Protein AF-A0A4Q6C9E3-F1 (afdb_monomer_lite)

Foldseek 3Di:
DVVVVVVVVVVVVVLVVQQVPPPPPQPPPDDDPDPDDPPDPDPPPLAGLVNLLVCVLVVHDSVVRVVRHVSNDDPVSNVVSCCVRVPDDDDDD

Radius of gyration: 15.52 Å; chains: 1; bounding box: 41×41×35 Å

Sequence (93 aa):
EEEKGQQIANVANWQRARNALAPSGETSHSHMADADEVVEPEVHDGHGLGYLQQTARDRRNVFAALMEAVKTHSLGQISHALYDVGGEYRRNM

Secondary structure (DSSP, 8-state):
-HHHHHHHHHHHHHHHHHHTTSPTTTT-------TT---------S-HHHHHHHHHHTT--HHHHHHHHTTTS-HHHHHHHHHHHH---PPP-

pLDDT: mean 72.3, std 18.68, range [32.59, 93.94]

Structure (mmCIF, N/CA/C/O backbone):
data_AF-A0A4Q6C9E3-F1
#
_entry.id   AF-A0A4Q6C9E3-F1
#
loop_
_atom_site.group_PDB
_atom_site.id
_atom_site.type_symbol
_atom_site.label_atom_id
_atom_site.label_alt_id
_atom_site.label_comp_id
_atom_site.label_asym_id
_atom_site.label_entity_id
_atom_site.label_seq_id
_atom_site.pdbx_PDB_ins_code
_atom_site.Cartn_x
_atom_site.Cartn_y
_atom_site.Cartn_z
_atom_site.occupancy
_atom_site.B_iso_or_equiv
_atom_site.auth_seq_id
_atom_site.auth_comp_id
_atom_site.auth_asym_id
_atom_site.auth_atom_id
_atom_site.pdbx_PDB_model_num
ATOM 1 N N . GLU A 1 1 ? 24.496 9.421 -21.495 1.00 62.38 1 GLU A N 1
ATOM 2 C CA . GLU A 1 1 ? 23.226 8.709 -21.784 1.00 62.38 1 GLU A CA 1
ATOM 3 C C . GLU A 1 1 ? 23.309 7.216 -21.469 1.00 62.38 1 GLU A C 1
ATOM 5 O O . GLU A 1 1 ? 22.375 6.702 -20.863 1.00 62.38 1 GLU A O 1
ATOM 10 N N . GLU A 1 2 ? 24.430 6.547 -21.763 1.00 75.31 2 GLU A N 1
ATOM 11 C CA . GLU A 1 2 ? 24.653 5.122 -21.443 1.00 75.31 2 GLU A CA 1
ATOM 12 C C . GLU A 1 2 ? 24.492 4.772 -19.952 1.00 75.31 2 GLU A C 1
ATOM 14 O O . GLU A 1 2 ? 23.790 3.818 -19.630 1.00 75.31 2 GLU A O 1
ATOM 19 N N . GLU A 1 3 ? 25.033 5.575 -19.025 1.00 78.69 3 GLU A N 1
ATOM 20 C CA . GLU A 1 3 ? 24.866 5.347 -17.574 1.00 78.69 3 GLU A CA 1
ATOM 21 C C . GLU A 1 3 ? 23.401 5.352 -17.121 1.00 78.69 3 GLU A C 1
ATOM 23 O O . GLU A 1 3 ? 22.996 4.555 -16.273 1.00 78.69 3 GLU A O 1
ATOM 28 N N . LYS A 1 4 ? 22.583 6.233 -17.706 1.00 78.19 4 LYS A N 1
ATOM 29 C CA . LYS A 1 4 ? 21.157 6.332 -17.381 1.00 78.19 4 LYS A CA 1
ATOM 30 C C . LYS A 1 4 ? 20.404 5.107 -17.908 1.00 78.19 4 LYS A C 1
ATOM 32 O O . LYS A 1 4 ? 19.557 4.565 -17.203 1.00 78.19 4 LYS A O 1
ATOM 37 N N . GLY A 1 5 ? 20.762 4.630 -19.105 1.00 85.88 5 GLY A N 1
ATOM 38 C CA . GLY A 1 5 ? 20.269 3.364 -19.656 1.00 85.88 5 GLY A CA 1
ATOM 39 C C . GLY A 1 5 ? 20.641 2.163 -18.781 1.00 85.88 5 GLY A C 1
ATOM 40 O O . GLY A 1 5 ? 19.790 1.323 -18.490 1.00 85.88 5 GLY A O 1
ATOM 41 N N . GLN A 1 6 ? 21.876 2.133 -18.274 1.00 83.81 6 GLN A N 1
ATOM 42 C CA . GLN A 1 6 ? 22.349 1.087 -17.368 1.00 83.81 6 GLN A CA 1
ATOM 43 C C . GLN A 1 6 ? 21.600 1.102 -16.028 1.00 83.81 6 GLN A C 1
ATOM 45 O O . GLN A 1 6 ? 21.210 0.048 -15.526 1.00 83.81 6 GLN A O 1
ATOM 50 N N . GLN A 1 7 ? 21.337 2.284 -15.460 1.00 76.81 7 GLN A N 1
ATOM 51 C CA . GLN A 1 7 ? 20.526 2.416 -14.246 1.00 76.81 7 GLN A CA 1
ATOM 52 C C . GLN A 1 7 ? 19.098 1.897 -14.442 1.00 76.81 7 GLN A C 1
ATOM 54 O O . GLN A 1 7 ? 18.601 1.158 -13.593 1.00 76.81 7 GLN A O 1
ATOM 59 N N . ILE A 1 8 ? 18.456 2.223 -15.567 1.00 79.56 8 ILE A N 1
ATOM 60 C CA . ILE A 1 8 ? 17.107 1.735 -15.887 1.00 79.56 8 ILE A CA 1
ATOM 61 C C . ILE A 1 8 ? 17.098 0.204 -16.000 1.00 79.56 8 ILE A C 1
ATOM 63 O O . ILE A 1 8 ? 16.236 -0.451 -15.412 1.00 79.56 8 ILE A O 1
ATOM 67 N N . ALA A 1 9 ? 18.080 -0.379 -16.692 1.00 85.19 9 ALA A N 1
ATOM 68 C CA . ALA A 1 9 ? 18.201 -1.829 -16.829 1.00 85.19 9 ALA A CA 1
ATOM 69 C C . ALA A 1 9 ? 18.416 -2.530 -15.476 1.00 85.19 9 ALA A C 1
ATOM 71 O O . ALA A 1 9 ? 17.807 -3.568 -15.208 1.00 85.19 9 ALA A O 1
ATOM 72 N N . ASN A 1 10 ? 19.228 -1.938 -14.595 1.00 82.88 10 ASN A N 1
ATOM 73 C CA . ASN A 1 10 ? 19.473 -2.464 -13.253 1.00 82.88 10 ASN A CA 1
ATOM 74 C C . ASN A 1 10 ? 18.191 -2.467 -12.405 1.00 82.88 10 ASN A C 1
ATOM 76 O O . ASN A 1 10 ? 17.884 -3.470 -11.760 1.00 82.88 10 ASN A O 1
ATOM 80 N N . VAL A 1 11 ? 17.412 -1.380 -12.447 1.00 73.50 11 VAL A N 1
ATOM 81 C CA . VAL A 1 11 ? 16.125 -1.286 -11.739 1.00 73.50 11 VAL A CA 1
ATOM 82 C C . VAL A 1 11 ? 15.127 -2.305 -12.288 1.00 73.50 11 VAL A C 1
ATOM 84 O O . VAL A 1 11 ? 14.491 -3.009 -11.506 1.00 73.50 11 VAL A O 1
ATOM 87 N N . ALA A 1 12 ? 15.026 -2.441 -13.612 1.00 74.69 12 ALA A N 1
ATOM 88 C CA . ALA A 1 12 ? 14.121 -3.399 -14.243 1.00 74.69 12 ALA A CA 1
ATOM 89 C C . ALA A 1 12 ? 14.469 -4.853 -13.879 1.00 74.69 12 ALA A C 1
ATOM 91 O O . ALA A 1 12 ? 13.576 -5.647 -13.584 1.00 74.69 12 ALA A O 1
ATOM 92 N N . ASN A 1 13 ? 15.757 -5.205 -13.850 1.00 81.75 13 ASN A N 1
ATOM 93 C CA . ASN A 1 13 ? 16.201 -6.537 -13.435 1.00 81.75 13 ASN A CA 1
ATOM 94 C C . ASN A 1 13 ? 15.916 -6.803 -11.954 1.00 81.75 13 ASN A C 1
ATOM 96 O O . ASN A 1 13 ? 15.437 -7.884 -11.613 1.00 81.75 13 ASN A O 1
ATOM 100 N N . TRP A 1 14 ? 16.153 -5.818 -11.084 1.00 73.56 14 TRP A N 1
ATOM 101 C CA . TRP A 1 14 ? 15.832 -5.927 -9.662 1.00 73.56 14 TRP A CA 1
ATOM 102 C C . TRP A 1 14 ? 14.327 -6.115 -9.430 1.00 73.56 14 TRP A C 1
ATOM 104 O O . TRP A 1 14 ? 13.922 -7.015 -8.694 1.00 73.56 14 TRP A O 1
ATOM 114 N N . GLN A 1 15 ? 13.493 -5.328 -10.118 1.00 65.31 15 GLN A N 1
ATOM 115 C CA . GLN A 1 15 ? 12.037 -5.468 -10.070 1.00 65.31 15 GLN A CA 1
ATOM 116 C C . GLN A 1 15 ? 11.595 -6.857 -10.533 1.00 65.31 15 GLN A C 1
ATOM 118 O O . GLN A 1 15 ? 10.772 -7.481 -9.872 1.00 65.31 15 GLN A O 1
ATOM 123 N N . ARG A 1 16 ? 12.166 -7.372 -11.628 1.00 69.19 16 ARG A N 1
ATOM 124 C CA . ARG A 1 16 ? 11.812 -8.686 -12.181 1.00 69.19 16 ARG A CA 1
ATOM 125 C C . ARG A 1 16 ? 12.198 -9.832 -11.241 1.00 69.19 16 ARG A C 1
ATOM 127 O O . ARG A 1 16 ? 11.391 -10.728 -11.030 1.00 69.19 16 ARG A O 1
ATOM 134 N N . ALA A 1 17 ? 13.391 -9.779 -10.646 1.00 71.19 17 ALA A N 1
ATOM 135 C CA . ALA A 1 17 ? 13.856 -10.786 -9.691 1.00 71.19 17 ALA A CA 1
ATOM 136 C C . ALA A 1 17 ? 13.018 -10.801 -8.404 1.00 71.19 17 ALA A C 1
ATOM 138 O O . ALA A 1 17 ? 12.701 -11.868 -7.887 1.00 71.19 17 ALA A O 1
ATOM 139 N N . ARG A 1 18 ? 12.621 -9.623 -7.910 1.00 64.94 18 ARG A N 1
ATOM 140 C CA . ARG A 1 18 ? 11.769 -9.504 -6.723 1.00 64.94 18 ARG A CA 1
ATOM 141 C C . ARG A 1 18 ? 10.328 -9.935 -7.006 1.00 64.94 18 ARG A C 1
ATOM 143 O O . ARG A 1 18 ? 9.749 -10.682 -6.229 1.00 64.94 18 ARG A O 1
ATOM 150 N N . ASN A 1 19 ? 9.756 -9.484 -8.120 1.00 63.03 19 ASN A N 1
ATOM 151 C CA . ASN A 1 19 ? 8.365 -9.770 -8.473 1.00 63.03 19 ASN A CA 1
ATOM 152 C C . ASN A 1 19 ? 8.149 -11.232 -8.899 1.00 63.03 19 ASN A C 1
ATOM 154 O O . ASN A 1 19 ? 7.018 -11.695 -8.862 1.00 63.03 19 ASN A O 1
ATOM 158 N N . ALA A 1 20 ? 9.203 -11.977 -9.257 1.00 62.72 20 ALA A N 1
ATOM 159 C CA . ALA A 1 20 ? 9.111 -13.413 -9.540 1.00 62.72 20 ALA A CA 1
ATOM 160 C C . ALA A 1 20 ? 8.706 -14.260 -8.315 1.00 62.72 20 ALA A C 1
ATOM 162 O O . ALA A 1 20 ? 8.257 -15.389 -8.481 1.00 62.72 20 ALA A O 1
ATOM 163 N N . LEU A 1 21 ? 8.872 -13.725 -7.100 1.00 58.81 21 LEU A N 1
ATOM 164 C CA . LEU A 1 21 ? 8.439 -14.354 -5.846 1.00 58.81 21 LEU A CA 1
ATOM 165 C C . LEU A 1 21 ? 6.993 -14.002 -5.469 1.00 58.81 21 LEU A C 1
ATOM 167 O O . LEU A 1 21 ? 6.467 -14.566 -4.513 1.00 58.81 21 LEU A O 1
ATOM 171 N N . ALA A 1 22 ? 6.364 -13.061 -6.177 1.00 54.38 22 ALA A N 1
ATOM 172 C CA . ALA A 1 22 ? 4.976 -12.701 -5.939 1.00 54.38 22 ALA A CA 1
ATOM 173 C C . ALA A 1 22 ? 4.041 -13.706 -6.646 1.00 54.38 22 ALA A C 1
ATOM 175 O O . ALA A 1 22 ? 4.323 -14.078 -7.791 1.00 54.38 22 ALA A O 1
ATOM 176 N N . PRO A 1 23 ? 2.935 -14.134 -6.010 1.00 54.72 23 PRO A N 1
ATOM 177 C CA . PRO A 1 23 ? 1.910 -14.953 -6.651 1.00 54.72 23 PRO A CA 1
ATOM 178 C C . PRO A 1 23 ? 1.435 -14.334 -7.973 1.00 54.72 23 PRO A C 1
ATOM 180 O O . PRO A 1 23 ? 1.351 -13.109 -8.119 1.00 54.72 23 PRO A O 1
ATOM 183 N N . SER A 1 24 ? 1.128 -15.180 -8.959 1.00 49.31 24 SER A N 1
ATOM 184 C CA . SER A 1 24 ? 0.598 -14.737 -10.252 1.00 49.31 24 SER A CA 1
ATOM 185 C C . SER A 1 24 ? -0.704 -13.956 -10.049 1.00 49.31 24 SER A C 1
ATOM 187 O O . SER A 1 24 ? -1.678 -14.530 -9.578 1.00 49.31 24 SER A O 1
ATOM 189 N N . GLY A 1 25 ? -0.713 -12.670 -10.413 1.00 54.06 25 GLY A N 1
ATOM 190 C CA . GLY A 1 25 ? -1.866 -11.772 -10.258 1.00 54.06 25 GLY A CA 1
ATOM 191 C C . GLY A 1 25 ? -1.566 -10.527 -9.417 1.00 54.06 25 GLY A C 1
ATOM 192 O O . GLY A 1 25 ? -1.957 -9.433 -9.804 1.00 54.06 25 GLY A O 1
ATOM 193 N N . GLU A 1 26 ? -0.755 -10.637 -8.359 1.00 52.44 26 GLU A N 1
ATOM 194 C CA . GLU A 1 26 ? -0.550 -9.529 -7.400 1.00 52.44 26 GLU A CA 1
ATOM 195 C C . GLU A 1 26 ? 0.279 -8.360 -7.959 1.00 52.44 26 GLU A C 1
ATOM 197 O O . GLU A 1 26 ? 0.133 -7.205 -7.558 1.00 52.44 26 GLU A O 1
ATOM 202 N N . THR A 1 27 ? 1.174 -8.638 -8.910 1.00 49.66 27 THR A N 1
ATOM 203 C CA . THR A 1 27 ? 2.098 -7.629 -9.461 1.00 49.66 27 THR A CA 1
ATOM 204 C C . THR A 1 27 ? 1.604 -6.972 -10.749 1.00 49.66 27 THR A C 1
ATOM 206 O O . THR A 1 27 ? 2.270 -6.064 -11.247 1.00 49.66 27 THR A O 1
ATOM 209 N N . SER A 1 28 ? 0.441 -7.388 -11.268 1.00 50.56 28 SER A N 1
ATOM 210 C CA . SER A 1 28 ? -0.150 -6.867 -12.511 1.00 50.56 28 SER A CA 1
ATOM 211 C C . SER A 1 28 ? -1.012 -5.617 -12.330 1.00 50.56 28 SER A C 1
ATOM 213 O O . SER A 1 28 ? -1.610 -5.161 -13.299 1.00 50.56 28 SER A O 1
ATOM 215 N N . HIS A 1 29 ? -1.033 -4.997 -11.146 1.00 46.78 29 HIS A N 1
ATOM 216 C CA . HIS A 1 29 ? -1.650 -3.678 -10.972 1.00 46.78 29 HIS A CA 1
ATOM 217 C C . HIS A 1 29 ? -0.792 -2.572 -11.618 1.00 46.78 29 HIS A C 1
ATOM 219 O O . HIS A 1 29 ? -0.222 -1.702 -10.958 1.00 46.78 29 HIS A O 1
ATOM 225 N N . SER A 1 30 ? -0.667 -2.618 -12.943 1.00 38.41 30 SER A N 1
ATOM 226 C CA . SER A 1 30 ? -0.367 -1.465 -13.773 1.00 38.41 30 SER A CA 1
ATOM 227 C C . SER A 1 30 ? -1.654 -0.668 -13.939 1.00 38.41 30 SER A C 1
ATOM 229 O O . SER A 1 30 ? -2.539 -1.100 -14.663 1.00 38.41 30 SER A O 1
ATOM 231 N N . HIS A 1 31 ? -1.726 0.480 -13.264 1.00 37.50 31 HIS A N 1
ATOM 232 C CA . HIS A 1 31 ? -2.566 1.624 -13.632 1.00 37.50 31 HIS A CA 1
ATOM 233 C C . HIS A 1 31 ? -3.990 1.266 -14.109 1.00 37.50 31 HIS A C 1
ATOM 235 O O . HIS A 1 31 ? -4.270 1.282 -15.304 1.00 37.50 31 HIS A O 1
ATOM 241 N N . MET A 1 32 ? -4.908 1.015 -13.175 1.00 35.78 32 MET A N 1
ATOM 242 C CA . MET A 1 32 ? -6.339 1.173 -13.448 1.00 35.78 32 MET A CA 1
ATOM 243 C C . MET A 1 32 ? -6.863 2.245 -12.499 1.00 35.78 32 MET A C 1
ATOM 245 O O . MET A 1 32 ? -7.055 2.015 -11.312 1.00 35.78 32 MET A O 1
ATOM 249 N N . ALA A 1 33 ? -6.986 3.458 -13.035 1.00 34.50 33 ALA A N 1
ATOM 250 C CA . ALA A 1 33 ? -7.573 4.615 -12.373 1.00 34.50 33 ALA A CA 1
ATOM 251 C C . ALA A 1 33 ? -9.100 4.627 -12.562 1.00 34.50 33 ALA A C 1
ATOM 253 O O . ALA A 1 33 ? -9.681 5.684 -12.797 1.00 34.50 33 ALA A O 1
ATOM 254 N N . ASP A 1 34 ? -9.739 3.460 -12.489 1.00 32.59 34 ASP A N 1
ATOM 255 C CA . ASP A 1 34 ? -11.188 3.339 -12.598 1.00 32.59 34 ASP A CA 1
ATOM 256 C C . ASP A 1 34 ? -11.750 3.012 -11.217 1.00 32.59 34 ASP A C 1
ATOM 258 O O . ASP A 1 34 ? -11.657 1.902 -10.701 1.00 32.59 34 ASP A O 1
ATOM 262 N N . ALA A 1 35 ? -12.298 4.051 -10.592 1.00 41.34 35 ALA A N 1
ATOM 263 C CA . ALA A 1 35 ? -12.823 4.065 -9.233 1.00 41.34 35 ALA A CA 1
ATOM 264 C C . ALA A 1 35 ? -14.141 3.279 -9.052 1.00 41.34 35 ALA A C 1
ATOM 266 O O . ALA A 1 35 ? -14.863 3.548 -8.094 1.00 41.34 35 ALA A O 1
ATOM 267 N N . ASP A 1 36 ? -14.474 2.348 -9.952 1.00 40.16 36 ASP A N 1
ATOM 268 C CA . ASP A 1 36 ? -15.797 1.706 -9.992 1.00 40.16 36 ASP A CA 1
ATOM 269 C C . ASP A 1 36 ? -15.768 0.192 -10.262 1.00 40.16 36 ASP A C 1
ATOM 271 O O . ASP A 1 36 ? -16.798 -0.418 -10.542 1.00 40.16 36 ASP A O 1
ATOM 275 N N . GLU A 1 37 ? -14.605 -0.455 -10.150 1.00 41.28 37 GLU A N 1
ATOM 276 C CA . GLU A 1 37 ? -14.562 -1.915 -10.174 1.00 41.28 37 GLU A CA 1
ATOM 277 C C . GLU A 1 37 ? -14.937 -2.455 -8.788 1.00 41.28 37 GLU A C 1
ATOM 279 O O . GLU A 1 37 ? -14.236 -2.242 -7.794 1.00 41.28 37 GLU A O 1
ATOM 284 N N . VAL A 1 38 ? -16.085 -3.134 -8.709 1.00 40.47 38 VAL A N 1
ATOM 285 C CA . VAL A 1 38 ? -16.460 -3.943 -7.546 1.00 40.47 38 VAL A CA 1
ATOM 286 C C . VAL A 1 38 ? -15.407 -5.038 -7.431 1.00 40.47 38 VAL A C 1
ATOM 288 O O . VAL A 1 38 ? -15.481 -6.057 -8.113 1.00 40.47 38 VAL A O 1
ATOM 291 N N . VAL A 1 39 ? -14.397 -4.795 -6.597 1.00 46.50 39 VAL A N 1
ATOM 292 C CA . VAL A 1 39 ? -13.420 -5.806 -6.204 1.00 46.50 39 VAL A CA 1
ATOM 293 C C . VAL A 1 39 ? -14.204 -6.858 -5.425 1.00 46.50 39 VAL A C 1
ATOM 295 O O . VAL A 1 39 ? -14.483 -6.693 -4.236 1.00 46.50 39 VAL A O 1
ATOM 298 N N . GLU A 1 40 ? -14.644 -7.904 -6.128 1.00 37.03 40 GLU A N 1
ATOM 299 C CA . GLU A 1 40 ? -15.072 -9.161 -5.518 1.00 37.03 40 GLU A CA 1
ATOM 300 C C . GLU A 1 40 ? -14.031 -9.511 -4.446 1.00 37.03 40 GLU A C 1
ATOM 302 O O . GLU A 1 40 ? -12.835 -9.359 -4.710 1.00 37.03 40 GLU A O 1
ATOM 307 N N . PRO A 1 41 ? -14.437 -9.905 -3.226 1.00 42.12 41 PRO A N 1
ATOM 308 C CA . PRO A 1 41 ? -13.501 -10.166 -2.148 1.00 42.12 41 PRO A CA 1
ATOM 309 C C . PRO A 1 41 ? -12.717 -11.433 -2.488 1.00 42.12 41 PRO A C 1
ATOM 311 O O . PRO A 1 41 ? -13.055 -12.533 -2.050 1.00 42.12 41 PRO A O 1
ATOM 314 N N . GLU A 1 42 ? -11.667 -11.283 -3.291 1.00 44.19 42 GLU A N 1
ATOM 315 C CA . GLU A 1 42 ? -10.636 -12.287 -3.413 1.00 44.19 42 GLU A CA 1
ATOM 316 C C . GLU A 1 42 ? -10.134 -12.543 -1.999 1.00 44.19 42 GLU A C 1
ATOM 318 O O . GLU A 1 42 ? -9.838 -11.622 -1.230 1.00 44.19 42 GLU A O 1
ATOM 323 N N . VAL A 1 43 ? -10.141 -13.816 -1.620 1.00 42.84 43 VAL A N 1
ATOM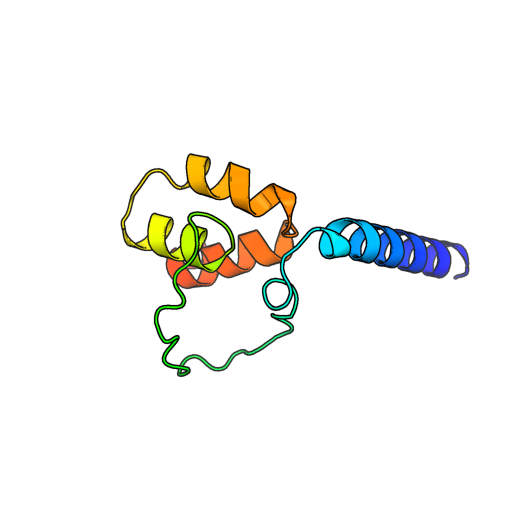 324 C CA . VAL A 1 43 ? -9.667 -14.268 -0.321 1.00 42.84 43 VAL A CA 1
ATOM 325 C C . VAL A 1 43 ? -8.181 -13.931 -0.273 1.00 42.84 43 VAL A C 1
ATOM 327 O O . VAL A 1 43 ? -7.344 -14.680 -0.755 1.00 42.84 43 VAL A O 1
ATOM 330 N N . HIS A 1 44 ? -7.846 -12.746 0.234 1.00 51.38 44 HIS A N 1
ATOM 331 C CA . HIS A 1 44 ? -6.463 -12.383 0.465 1.00 51.38 44 HIS A CA 1
ATOM 332 C C . HIS A 1 44 ? -6.004 -13.230 1.645 1.00 51.38 44 HIS A C 1
ATOM 334 O O . HIS A 1 44 ? -6.477 -13.048 2.770 1.00 51.38 44 HIS A O 1
ATOM 340 N N . ASP A 1 45 ? -5.097 -14.161 1.378 1.00 49.94 45 ASP A N 1
ATOM 341 C CA . ASP A 1 45 ? -4.507 -15.150 2.285 1.00 49.94 45 ASP A CA 1
ATOM 342 C C . ASP A 1 45 ? -3.643 -14.510 3.408 1.00 49.94 45 ASP A C 1
ATOM 344 O O . ASP A 1 45 ? -2.556 -14.978 3.755 1.00 49.94 45 ASP A O 1
ATOM 348 N N . GLY A 1 46 ? -4.075 -13.375 3.966 1.00 58.00 46 GLY A N 1
ATOM 349 C CA . GLY A 1 46 ? -3.353 -12.586 4.963 1.00 58.00 46 GLY A CA 1
ATOM 350 C C . GLY A 1 46 ? -2.144 -11.821 4.417 1.00 58.00 46 GLY A C 1
ATOM 351 O O . GLY A 1 46 ? -1.366 -11.288 5.207 1.00 58.00 46 GLY A O 1
ATOM 352 N N . HIS A 1 47 ? -1.971 -11.761 3.095 1.00 63.06 47 HIS A N 1
ATOM 353 C CA . HIS A 1 47 ? -0.855 -11.091 2.428 1.00 63.06 47 HIS A CA 1
ATOM 354 C C . HIS A 1 47 ? -1.315 -10.247 1.226 1.00 63.06 47 HIS A C 1
ATOM 356 O O . HIS A 1 47 ? -2.458 -10.341 0.785 1.00 63.06 47 HIS A O 1
ATOM 362 N N . GLY A 1 48 ? -0.436 -9.361 0.745 1.00 80.75 48 GLY A N 1
ATOM 363 C CA . GLY A 1 48 ? -0.684 -8.515 -0.430 1.00 80.75 48 GLY A CA 1
ATOM 364 C C . GLY A 1 48 ? -1.286 -7.129 -0.146 1.00 80.75 48 GLY A C 1
ATOM 365 O O . GLY A 1 48 ? -1.574 -6.762 0.998 1.00 80.75 48 GLY A O 1
ATOM 366 N N . LEU A 1 49 ? -1.447 -6.322 -1.205 1.00 87.19 49 LEU A N 1
ATOM 367 C CA . LEU A 1 49 ? -1.959 -4.944 -1.099 1.00 87.19 49 LEU A CA 1
ATOM 368 C C . LEU A 1 49 ? -3.424 -4.892 -0.659 1.00 87.19 49 LEU A C 1
ATOM 370 O O . LEU A 1 49 ? -3.768 -4.028 0.143 1.00 87.19 49 LEU A O 1
ATOM 374 N N . GLY A 1 50 ? -4.265 -5.824 -1.117 1.00 85.19 50 GLY A N 1
ATOM 375 C CA . GLY A 1 50 ? -5.675 -5.883 -0.721 1.00 85.19 50 GLY A CA 1
ATOM 376 C C . GLY A 1 50 ? -5.853 -6.143 0.779 1.00 85.19 50 GLY A C 1
ATOM 377 O O . GLY A 1 50 ? -6.603 -5.436 1.455 1.00 85.19 50 GLY A O 1
ATOM 378 N N . TYR A 1 51 ? -5.066 -7.063 1.352 1.00 87.06 51 TYR A N 1
ATOM 379 C CA . TYR A 1 51 ? -5.039 -7.284 2.801 1.00 87.06 51 TYR A CA 1
ATOM 380 C C . TYR A 1 51 ? -4.545 -6.053 3.577 1.00 87.06 51 TYR A C 1
ATOM 382 O O . TYR A 1 51 ? -5.122 -5.692 4.608 1.00 87.06 51 TYR A O 1
ATOM 390 N N . LEU A 1 52 ? 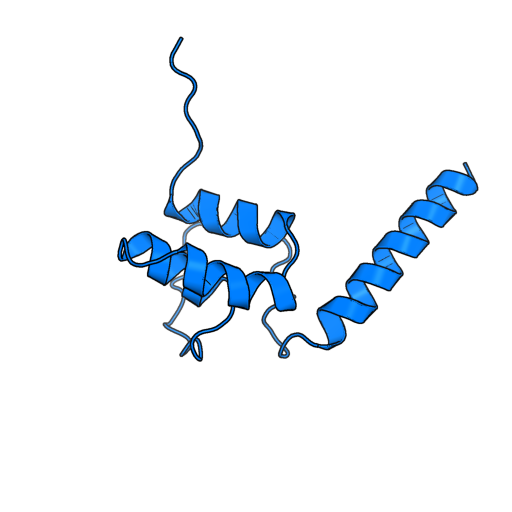-3.501 -5.378 3.082 1.00 89.62 52 LEU A N 1
ATOM 391 C CA . LEU A 1 52 ? -2.992 -4.139 3.677 1.00 89.62 52 LEU A CA 1
ATOM 392 C C . LEU A 1 52 ? -4.060 -3.034 3.671 1.00 89.62 52 LEU A C 1
ATOM 394 O O . LEU A 1 52 ? -4.286 -2.386 4.696 1.00 89.62 52 LEU A O 1
ATOM 398 N N . GLN A 1 53 ? -4.749 -2.861 2.543 1.00 90.88 53 GLN A N 1
ATOM 399 C CA . GLN A 1 53 ? -5.846 -1.913 2.377 1.00 90.88 53 GLN A CA 1
ATOM 400 C C . GLN A 1 53 ? -7.011 -2.215 3.318 1.00 90.88 53 GLN A C 1
ATOM 402 O O . GLN A 1 53 ? -7.484 -1.316 4.014 1.00 90.88 53 GLN A O 1
ATOM 407 N N . GLN A 1 54 ? -7.448 -3.474 3.396 1.00 89.62 54 GLN A N 1
ATOM 408 C CA . GLN A 1 54 ? -8.522 -3.879 4.299 1.00 89.62 54 GLN A CA 1
ATOM 409 C C . GLN A 1 54 ? -8.133 -3.662 5.766 1.00 89.62 54 GLN A C 1
ATOM 411 O O . GLN A 1 54 ? -8.902 -3.089 6.531 1.00 89.62 54 GLN A O 1
ATOM 416 N N . THR A 1 55 ? -6.908 -4.031 6.152 1.00 91.62 55 THR A N 1
ATOM 417 C CA . THR A 1 55 ? -6.381 -3.809 7.509 1.00 91.62 55 THR A CA 1
ATOM 418 C C . THR A 1 55 ? -6.387 -2.322 7.878 1.00 91.62 55 THR A C 1
ATOM 420 O O . THR A 1 55 ? -6.722 -1.972 9.013 1.00 91.62 55 THR A O 1
ATOM 423 N N . ALA A 1 56 ? -6.056 -1.444 6.924 1.00 90.88 56 ALA A N 1
ATOM 424 C CA . ALA A 1 56 ? -6.115 0.004 7.102 1.00 90.88 56 ALA A CA 1
ATOM 425 C C . ALA A 1 56 ? -7.557 0.524 7.229 1.00 90.88 56 ALA A C 1
ATOM 427 O O . ALA A 1 56 ? -7.834 1.291 8.154 1.00 90.88 56 ALA A O 1
ATOM 428 N N . ARG A 1 57 ? -8.487 0.067 6.374 1.00 90.88 57 ARG A N 1
ATOM 429 C CA . ARG A 1 57 ? -9.921 0.416 6.456 1.00 90.88 57 ARG A CA 1
ATOM 430 C C . ARG A 1 57 ? -10.540 -0.015 7.787 1.00 90.88 57 ARG A C 1
ATOM 432 O O . ARG A 1 57 ? -11.240 0.771 8.421 1.00 90.88 57 ARG A O 1
ATOM 439 N N . ASP A 1 58 ? -10.198 -1.213 8.256 1.00 92.62 58 ASP A N 1
ATOM 440 C CA . ASP A 1 58 ? -10.661 -1.770 9.533 1.00 92.62 58 ASP A CA 1
ATOM 441 C C . ASP A 1 58 ? -10.007 -1.109 10.760 1.00 92.62 58 ASP A C 1
ATOM 443 O O . ASP A 1 58 ? -10.318 -1.474 11.895 1.00 92.62 58 ASP A O 1
ATOM 447 N N . ARG A 1 59 ? -9.062 -0.175 10.563 1.00 90.62 59 ARG A N 1
ATOM 448 C CA . ARG A 1 59 ? -8.258 0.455 11.628 1.00 90.62 59 ARG A CA 1
ATOM 449 C C . ARG A 1 59 ? -7.553 -0.561 12.537 1.00 90.62 59 ARG A C 1
ATOM 451 O O . ARG A 1 59 ? -7.398 -0.340 13.738 1.00 90.62 59 ARG A O 1
ATOM 458 N N . ARG A 1 60 ? -7.124 -1.686 11.961 1.00 92.06 60 ARG A N 1
ATOM 459 C CA . ARG A 1 60 ? -6.326 -2.717 12.638 1.00 92.06 60 ARG A CA 1
ATOM 460 C C . ARG A 1 60 ? -4.836 -2.361 12.585 1.00 92.06 60 ARG A C 1
ATOM 462 O O . ARG A 1 60 ? -4.446 -1.276 12.161 1.00 92.06 60 ARG A O 1
ATOM 469 N N . ASN A 1 61 ? -3.975 -3.265 13.052 1.00 92.06 61 ASN A N 1
ATOM 470 C CA . ASN A 1 61 ? -2.528 -3.053 13.033 1.00 92.06 61 ASN A CA 1
ATOM 471 C C . ASN A 1 61 ? -1.974 -3.097 11.594 1.00 92.06 61 ASN A C 1
ATOM 473 O O . ASN A 1 61 ? -1.601 -4.155 11.088 1.00 92.06 61 ASN A O 1
ATOM 477 N N . VAL A 1 62 ? -1.895 -1.927 10.957 1.00 91.69 62 VAL A N 1
ATOM 478 C CA . VAL A 1 62 ? -1.394 -1.756 9.582 1.00 91.69 62 VAL A CA 1
ATOM 479 C C . VAL A 1 62 ? 0.086 -2.114 9.461 1.00 91.69 62 VAL A C 1
ATOM 481 O O . VAL A 1 62 ? 0.504 -2.632 8.432 1.00 91.69 62 VAL A O 1
ATOM 484 N N . PHE A 1 63 ? 0.885 -1.897 10.509 1.00 93.94 63 PHE A N 1
ATOM 485 C CA . PHE A 1 63 ? 2.314 -2.211 10.479 1.00 93.94 63 PHE A CA 1
ATOM 486 C C . PHE A 1 63 ? 2.568 -3.716 10.311 1.00 93.94 63 PHE A C 1
ATOM 488 O O . PHE A 1 63 ? 3.436 -4.110 9.537 1.00 93.94 63 PHE A O 1
ATOM 495 N N . ALA A 1 64 ? 1.779 -4.564 10.976 1.00 91.19 64 ALA A N 1
ATOM 496 C CA . ALA A 1 64 ? 1.884 -6.013 10.817 1.00 91.19 64 ALA A CA 1
ATOM 497 C C . ALA A 1 64 ? 1.590 -6.453 9.370 1.00 91.19 64 ALA A C 1
ATOM 499 O O . ALA A 1 64 ? 2.357 -7.221 8.798 1.00 91.19 64 ALA A O 1
ATOM 500 N N . ALA A 1 65 ? 0.534 -5.912 8.754 1.00 90.00 65 ALA A N 1
ATOM 501 C CA . ALA A 1 65 ? 0.216 -6.177 7.349 1.00 90.00 65 ALA A CA 1
ATOM 502 C C . ALA A 1 65 ? 1.281 -5.614 6.389 1.00 90.00 65 ALA A C 1
ATOM 504 O O . ALA A 1 65 ? 1.605 -6.231 5.374 1.00 90.00 65 ALA A O 1
ATOM 505 N N . LEU A 1 66 ? 1.871 -4.463 6.726 1.00 92.69 66 LEU A N 1
ATOM 506 C CA . LEU A 1 66 ? 2.931 -3.833 5.943 1.00 92.69 66 LEU A CA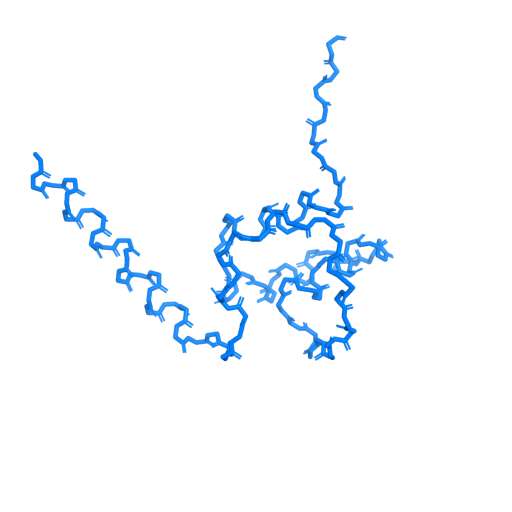 1
ATOM 507 C C . LEU A 1 66 ? 4.176 -4.724 5.858 1.00 92.69 66 LEU A C 1
ATOM 509 O O . LEU A 1 66 ? 4.753 -4.842 4.780 1.00 92.69 66 LEU A O 1
ATOM 513 N N . MET A 1 67 ? 4.565 -5.377 6.959 1.00 91.69 67 MET A N 1
ATOM 514 C CA . MET A 1 67 ? 5.718 -6.289 6.992 1.00 91.69 67 MET A CA 1
ATOM 515 C C . MET A 1 67 ? 5.574 -7.476 6.032 1.00 91.69 67 MET A C 1
ATOM 517 O O . MET A 1 67 ? 6.577 -7.974 5.522 1.00 91.69 67 MET A O 1
ATOM 521 N N . GLU A 1 68 ? 4.345 -7.904 5.754 1.00 85.19 68 GLU A N 1
ATOM 522 C CA . GLU A 1 68 ? 4.074 -8.932 4.750 1.00 85.19 68 GLU A CA 1
ATOM 523 C C . GLU A 1 68 ? 4.078 -8.345 3.334 1.00 85.19 68 GLU A C 1
ATOM 525 O O . GLU A 1 68 ? 4.736 -8.885 2.445 1.00 85.19 68 GLU A O 1
ATOM 530 N N . ALA A 1 69 ? 3.442 -7.188 3.127 1.00 87.69 69 ALA A N 1
ATOM 531 C CA . ALA A 1 69 ? 3.356 -6.550 1.813 1.00 87.69 69 ALA A CA 1
ATOM 532 C C . ALA A 1 69 ? 4.732 -6.180 1.220 1.00 87.69 69 ALA A C 1
ATOM 534 O O . ALA A 1 69 ? 4.956 -6.368 0.022 1.00 87.69 69 ALA A O 1
ATOM 535 N N . VAL A 1 70 ? 5.682 -5.704 2.038 1.00 89.44 70 VAL A N 1
ATOM 536 C CA . VAL A 1 70 ? 7.025 -5.280 1.576 1.00 89.44 70 VAL A CA 1
ATOM 537 C C . VAL A 1 70 ? 7.878 -6.410 0.996 1.00 89.44 70 VAL A C 1
ATOM 539 O O . VAL A 1 70 ? 8.861 -6.132 0.308 1.00 89.44 70 VAL A O 1
ATOM 542 N N . LYS A 1 71 ? 7.529 -7.677 1.251 1.00 84.44 71 LYS A N 1
ATOM 543 C CA . LYS A 1 71 ? 8.276 -8.834 0.735 1.00 84.44 71 LYS A CA 1
ATOM 544 C C . LYS A 1 71 ? 8.133 -8.971 -0.780 1.00 84.44 71 LYS A C 1
ATOM 546 O O . LYS A 1 71 ? 9.083 -9.368 -1.450 1.00 84.44 71 LYS A O 1
ATOM 551 N N . THR A 1 72 ? 6.966 -8.620 -1.314 1.00 79.06 72 THR A N 1
ATOM 552 C CA . THR A 1 72 ? 6.603 -8.837 -2.722 1.00 79.06 72 THR A CA 1
ATOM 553 C C . THR A 1 72 ? 6.286 -7.540 -3.469 1.00 79.06 72 THR A C 1
ATOM 555 O O . THR A 1 72 ? 6.416 -7.491 -4.692 1.00 79.06 72 THR A O 1
ATOM 558 N N . HIS A 1 73 ? 5.966 -6.454 -2.758 1.00 80.25 73 HIS A N 1
ATOM 559 C CA . HIS A 1 73 ? 5.524 -5.194 -3.355 1.00 80.25 73 HIS A CA 1
ATOM 560 C C . HIS A 1 73 ? 6.570 -4.082 -3.239 1.00 80.25 73 HIS A C 1
ATOM 562 O O . HIS A 1 73 ? 7.373 -4.012 -2.309 1.00 80.25 73 HIS A O 1
ATOM 568 N N . SER A 1 74 ? 6.574 -3.175 -4.218 1.00 85.12 74 SER A N 1
ATOM 569 C CA . SER A 1 74 ? 7.402 -1.967 -4.158 1.00 85.12 74 SER A CA 1
ATOM 570 C C . SER A 1 74 ? 6.847 -0.933 -3.195 1.00 85.12 74 SER A C 1
ATOM 572 O O . SER A 1 74 ? 5.645 -0.865 -2.961 1.00 85.12 74 SER A O 1
ATOM 574 N N . LEU A 1 75 ? 7.737 -0.054 -2.727 1.00 89.81 75 LEU A N 1
ATOM 575 C CA . LEU A 1 75 ? 7.355 1.128 -1.964 1.00 89.81 75 LEU A CA 1
ATOM 576 C C . LEU A 1 75 ? 6.262 1.936 -2.679 1.00 89.81 75 LEU A C 1
ATOM 578 O O . LEU A 1 75 ? 5.284 2.297 -2.046 1.00 89.81 75 LEU A O 1
ATOM 582 N N . GLY A 1 76 ? 6.386 2.158 -3.994 1.00 86.56 76 GLY A N 1
ATOM 583 C CA . GLY A 1 76 ? 5.387 2.898 -4.774 1.00 86.56 76 GLY A CA 1
ATOM 584 C C . GLY A 1 76 ? 4.010 2.228 -4.789 1.00 86.56 76 GLY A C 1
ATOM 585 O O . GLY A 1 76 ? 3.013 2.896 -4.541 1.00 86.56 76 GLY A O 1
ATOM 586 N N . GLN A 1 77 ? 3.961 0.909 -5.010 1.00 84.12 77 GLN A N 1
ATOM 587 C CA . GLN A 1 77 ? 2.714 0.131 -4.962 1.00 84.12 77 GLN A CA 1
ATOM 588 C C . GLN A 1 77 ? 2.056 0.198 -3.577 1.00 84.12 77 GLN A C 1
ATOM 590 O O . GLN A 1 77 ? 0.858 0.430 -3.473 1.00 84.12 77 GLN A O 1
ATOM 595 N N . ILE A 1 78 ? 2.852 0.051 -2.516 1.00 89.19 78 ILE A N 1
ATOM 596 C CA . ILE A 1 78 ? 2.383 0.127 -1.128 1.00 89.19 78 ILE A CA 1
ATOM 597 C C . ILE A 1 78 ? 1.875 1.531 -0.791 1.00 89.19 78 ILE A C 1
ATOM 599 O O . ILE A 1 78 ? 0.793 1.675 -0.227 1.00 89.19 78 ILE A O 1
ATOM 603 N N . SER A 1 79 ? 2.639 2.572 -1.131 1.00 90.25 79 SER A N 1
ATOM 604 C CA . SER A 1 79 ? 2.250 3.959 -0.881 1.00 90.25 79 SER A CA 1
ATOM 605 C C . SER A 1 79 ? 0.953 4.308 -1.602 1.00 90.25 79 SER A C 1
ATOM 607 O O . SER A 1 79 ? 0.069 4.881 -0.977 1.00 90.25 79 SER A O 1
ATOM 609 N N . HIS A 1 80 ? 0.814 3.932 -2.876 1.00 87.38 80 HIS A N 1
ATOM 610 C CA . HIS A 1 80 ? -0.408 4.182 -3.641 1.00 87.38 80 HIS A CA 1
ATOM 611 C C . HIS A 1 80 ? -1.612 3.450 -3.038 1.00 87.38 80 HIS A C 1
ATOM 613 O O . HIS A 1 80 ? -2.610 4.087 -2.721 1.00 87.38 80 HIS A O 1
ATOM 619 N N . ALA A 1 81 ? -1.462 2.159 -2.725 1.00 88.69 81 ALA A N 1
ATOM 620 C CA . ALA A 1 81 ? -2.525 1.379 -2.101 1.00 88.69 81 ALA A CA 1
ATOM 621 C C . ALA A 1 81 ? -3.004 1.978 -0.766 1.00 88.69 81 ALA A C 1
ATOM 623 O O . ALA A 1 81 ? -4.197 1.939 -0.471 1.00 88.69 81 ALA A O 1
ATOM 624 N N . LEU A 1 82 ? -2.093 2.538 0.043 1.00 90.00 82 LEU A N 1
ATOM 625 C CA . LEU A 1 82 ? -2.441 3.220 1.292 1.00 90.00 82 LEU A CA 1
ATOM 626 C C . LEU A 1 82 ? -3.079 4.600 1.068 1.00 90.00 82 LEU A C 1
ATOM 628 O O . LEU A 1 82 ? -3.929 4.994 1.867 1.00 90.00 82 LEU A O 1
ATOM 632 N N . TYR A 1 83 ? -2.721 5.316 -0.003 1.00 87.25 83 TYR A N 1
ATOM 633 C CA . TYR A 1 83 ? -3.381 6.570 -0.381 1.00 87.25 83 TYR A CA 1
ATOM 634 C C . TYR A 1 83 ? -4.855 6.357 -0.734 1.00 87.25 83 TYR A C 1
ATOM 636 O O . TYR A 1 83 ? -5.696 7.136 -0.284 1.00 87.25 83 TYR A O 1
ATOM 644 N N . ASP A 1 84 ? -5.178 5.273 -1.443 1.00 85.31 84 ASP A N 1
ATOM 645 C CA . ASP A 1 84 ? -6.549 4.967 -1.877 1.00 85.31 84 ASP A CA 1
ATOM 646 C C . ASP A 1 84 ? -7.509 4.695 -0.705 1.00 85.31 84 ASP A C 1
ATOM 648 O O . ASP A 1 84 ? -8.721 4.864 -0.830 1.00 85.31 84 ASP A O 1
ATOM 652 N N . VAL A 1 85 ? -6.983 4.280 0.455 1.00 87.44 85 VAL A N 1
ATOM 653 C CA . VAL A 1 85 ? -7.789 3.920 1.640 1.00 87.44 85 VAL A CA 1
ATOM 654 C C . VAL A 1 85 ? -7.671 4.895 2.804 1.00 87.44 85 VAL A C 1
ATOM 656 O O . VAL A 1 85 ? -8.615 5.036 3.579 1.00 87.44 85 VAL A O 1
ATOM 659 N N . GLY A 1 86 ? -6.516 5.541 2.959 1.00 81.00 86 GLY A N 1
ATOM 660 C CA . GLY A 1 86 ? -6.229 6.483 4.042 1.00 81.00 86 GLY A CA 1
ATOM 661 C C . GLY A 1 86 ? -6.453 7.944 3.659 1.00 81.00 86 GLY A C 1
ATOM 662 O O . GLY A 1 86 ? -6.528 8.798 4.542 1.00 81.00 86 GLY A O 1
ATOM 663 N N . GLY A 1 87 ? -6.582 8.226 2.359 1.00 73.62 87 GLY A N 1
ATOM 664 C CA . GLY A 1 87 ? -6.601 9.575 1.815 1.00 73.62 87 GLY A CA 1
ATOM 665 C C 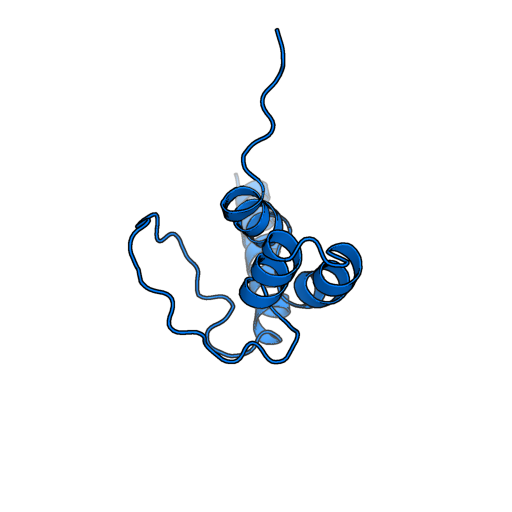. GLY A 1 87 ? -5.206 10.202 1.734 1.00 73.62 87 GLY A C 1
ATOM 666 O O . GLY A 1 87 ? -4.238 9.755 2.352 1.00 73.62 87 GLY A O 1
ATOM 667 N N . GLU A 1 88 ? -5.092 11.265 0.942 1.00 75.19 88 GLU A N 1
ATOM 668 C CA . GLU A 1 88 ? -3.849 12.020 0.797 1.00 75.19 88 GLU A CA 1
ATOM 669 C C . GLU A 1 88 ? -3.626 12.974 1.977 1.00 75.19 88 GLU A C 1
ATOM 671 O O . GLU A 1 88 ? -4.560 13.597 2.492 1.00 75.19 88 GLU A O 1
ATOM 676 N N . TYR A 1 89 ? -2.364 13.125 2.391 1.00 83.31 89 TYR A N 1
ATOM 677 C CA . TYR A 1 89 ? -1.990 14.141 3.365 1.00 83.31 89 TYR A CA 1
ATOM 678 C C . TYR A 1 89 ? -2.368 15.531 2.848 1.00 83.31 89 TYR A C 1
ATOM 680 O O . TYR A 1 89 ? -1.785 16.045 1.893 1.00 83.31 89 TYR A O 1
ATOM 688 N N . ARG A 1 90 ? -3.312 16.176 3.532 1.00 84.75 90 ARG A N 1
ATOM 689 C CA . ARG A 1 90 ? -3.645 17.576 3.291 1.00 84.75 90 ARG A CA 1
ATOM 690 C C . ARG A 1 90 ? -2.774 18.457 4.170 1.00 84.75 90 ARG A C 1
ATOM 692 O O . ARG 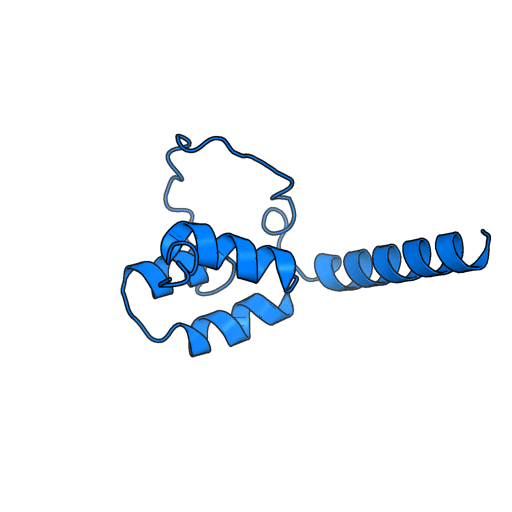A 1 90 ? -2.856 18.408 5.395 1.00 84.75 90 ARG A O 1
ATOM 699 N N . ARG A 1 91 ? -1.930 19.269 3.533 1.00 88.69 91 ARG A N 1
ATOM 700 C CA . ARG A 1 91 ? -1.193 20.331 4.222 1.00 88.69 91 ARG A CA 1
ATOM 701 C C . ARG A 1 91 ? -2.196 21.376 4.688 1.00 88.69 91 ARG A C 1
ATOM 703 O O . ARG A 1 91 ? -2.862 21.988 3.857 1.00 88.69 91 ARG A O 1
ATOM 710 N N . ASN A 1 92 ? -2.282 21.582 5.997 1.00 79.56 92 ASN A N 1
ATOM 711 C CA . ASN A 1 92 ? -2.929 22.776 6.521 1.00 79.56 92 ASN A CA 1
ATOM 712 C C . ASN A 1 92 ? -2.024 23.966 6.192 1.00 79.56 92 ASN A C 1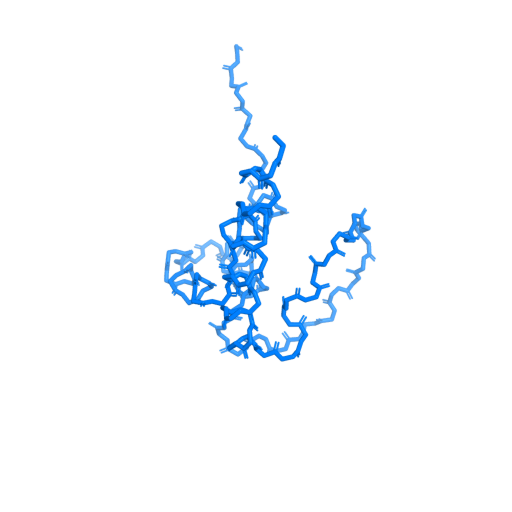
ATOM 714 O O . ASN A 1 92 ? -0.838 23.946 6.535 1.00 79.56 92 ASN A O 1
ATOM 718 N N . MET A 1 93 ? -2.585 24.951 5.495 1.00 61.78 93 MET A N 1
ATOM 719 C CA . MET A 1 93 ? -2.012 26.283 5.345 1.00 61.78 93 MET A CA 1
ATOM 720 C C . MET A 1 93 ? -2.835 27.244 6.193 1.00 61.78 93 MET A C 1
ATOM 722 O O . MET A 1 93 ? -4.080 27.121 6.138 1.00 61.78 93 MET A O 1
#